Protein AF-A0A2N8BRH2-F1 (afdb_monomer_lite)

Secondary structure (DSSP, 8-state):
---SSS--PPPPP-PPPP-EEEEE--SSGGGHHHHHHHHHHHHHH-TT-EEEE-TTT--EEEEESSHHHHHHHHHHHHHHH---

Sequence (84 aa):
LSDKDNPLVLKPWNLPEPLLPIAIKARAKADEDKLSQGLQRLAAEDPTLRVEHNAETHQIVLWCMGEAHADVLIDRLAARYGAA

Foldseek 3Di:
DADPVRGDDDDDDPADAQDDKDWDDFPDPVLRVLLVVLLVVVCVVDVNWDWDQDPVVRTIIIGHNDDVRVVVSVVSSCVPRVGD

pLDDT: mean 88.85, std 7.44, range [47.56, 95.12]

Radius of gyration: 16.02 Å; chains: 1; bounding box: 30×30×47 Å

Structure (mmCIF, N/CA/C/O backbone):
data_AF-A0A2N8BRH2-F1
#
_entry.id   AF-A0A2N8BRH2-F1
#
loop_
_atom_site.group_PDB
_atom_site.id
_atom_site.type_symbol
_atom_site.label_atom_id
_atom_site.label_alt_id
_atom_site.label_comp_id
_atom_site.label_asym_id
_atom_site.label_entity_id
_atom_site.label_seq_id
_atom_site.pdbx_PDB_ins_code
_atom_site.Cartn_x
_atom_site.Cartn_y
_atom_site.Cartn_z
_atom_site.occupancy
_atom_site.B_iso_or_equiv
_atom_site.auth_seq_id
_atom_site.auth_comp_id
_atom_site.auth_asym_id
_atom_site.auth_atom_id
_atom_site.pdbx_PDB_model_num
ATOM 1 N N . LEU A 1 1 ? 7.830 -6.369 -32.217 1.00 74.00 1 LEU A N 1
ATOM 2 C CA . LEU A 1 1 ? 6.601 -6.327 -31.391 1.00 74.00 1 LEU A CA 1
ATOM 3 C C . LEU A 1 1 ? 6.217 -7.773 -31.085 1.00 74.00 1 LEU A C 1
ATOM 5 O O . LEU A 1 1 ? 6.495 -8.606 -31.935 1.00 74.00 1 LEU A O 1
ATOM 9 N N . SER A 1 2 ? 5.663 -8.078 -29.909 1.00 86.19 2 SER A N 1
ATOM 10 C CA . SER A 1 2 ? 5.158 -9.429 -29.594 1.00 86.19 2 SER A CA 1
ATOM 11 C C . SER A 1 2 ? 3.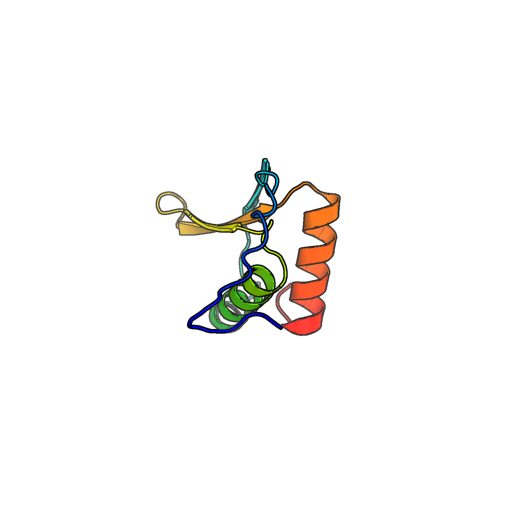847 -9.680 -30.353 1.00 86.19 2 SER A C 1
ATOM 13 O O . SER A 1 2 ? 3.012 -8.772 -30.382 1.00 86.19 2 SER A O 1
ATOM 15 N N . ASP A 1 3 ? 3.668 -10.854 -30.967 1.00 92.88 3 ASP A N 1
ATOM 16 C CA . ASP A 1 3 ? 2.417 -11.257 -31.631 1.00 92.88 3 ASP A CA 1
ATOM 17 C C . ASP A 1 3 ? 1.811 -12.517 -30.967 1.00 92.88 3 ASP A C 1
ATOM 19 O O . ASP A 1 3 ? 2.424 -13.110 -30.079 1.00 92.88 3 ASP A O 1
ATOM 23 N N . LYS A 1 4 ? 0.570 -12.885 -31.316 1.00 89.25 4 LYS A N 1
ATOM 24 C CA . LYS A 1 4 ? -0.121 -14.040 -30.710 1.00 89.25 4 LYS A CA 1
ATOM 25 C C . LYS A 1 4 ? 0.481 -15.395 -31.112 1.00 89.25 4 LYS A C 1
ATOM 27 O O . LYS A 1 4 ? 0.535 -16.289 -30.273 1.00 89.25 4 LYS A O 1
ATOM 32 N N . ASP A 1 5 ? 0.899 -15.529 -32.363 1.00 93.06 5 ASP A N 1
ATOM 33 C CA . ASP A 1 5 ? 1.517 -16.707 -32.977 1.00 93.06 5 ASP A CA 1
ATOM 34 C C . ASP A 1 5 ? 3.033 -16.776 -32.697 1.00 93.06 5 ASP A C 1
ATOM 36 O O . ASP A 1 5 ? 3.617 -17.860 -32.690 1.00 93.06 5 ASP A O 1
ATOM 40 N N . ASN A 1 6 ? 3.669 -15.637 -32.401 1.00 90.56 6 ASN A N 1
ATOM 41 C CA . ASN A 1 6 ? 5.060 -15.522 -31.962 1.00 90.56 6 ASN A CA 1
ATOM 42 C C . ASN A 1 6 ? 5.199 -14.610 -30.721 1.00 90.56 6 ASN A C 1
ATOM 44 O O . ASN A 1 6 ? 5.636 -13.451 -30.819 1.00 90.56 6 ASN A O 1
ATOM 48 N N . PRO A 1 7 ? 4.827 -15.117 -29.530 1.00 89.31 7 PRO A N 1
ATOM 49 C CA . PRO A 1 7 ? 4.900 -14.351 -28.297 1.00 89.31 7 PRO A CA 1
ATOM 50 C C . PRO A 1 7 ? 6.352 -14.164 -27.847 1.00 89.31 7 PRO A C 1
ATOM 52 O O . PRO A 1 7 ? 7.078 -15.116 -27.561 1.00 89.31 7 PRO A O 1
ATOM 55 N N . LEU A 1 8 ? 6.763 -12.908 -27.696 1.00 89.88 8 LEU A N 1
ATOM 56 C CA . LEU A 1 8 ? 8.034 -12.534 -27.081 1.00 89.88 8 LEU A CA 1
ATOM 57 C C . LEU A 1 8 ? 7.802 -12.267 -25.591 1.00 89.88 8 LEU A C 1
ATOM 59 O O . LEU A 1 8 ? 7.365 -11.182 -25.202 1.00 89.88 8 LEU A O 1
ATOM 63 N N . VAL A 1 9 ? 8.064 -13.278 -24.760 1.00 90.25 9 VAL A N 1
ATOM 64 C CA . VAL A 1 9 ? 7.846 -13.225 -23.307 1.00 90.25 9 VAL A CA 1
ATOM 65 C C . VAL A 1 9 ? 9.094 -12.699 -22.598 1.00 90.25 9 VAL A C 1
ATOM 67 O O . VAL A 1 9 ? 10.204 -13.186 -22.814 1.00 90.25 9 VAL A O 1
ATOM 70 N N . LEU A 1 10 ? 8.908 -11.716 -21.719 1.00 88.44 10 LEU A N 1
ATOM 71 C CA . LEU A 1 10 ? 9.958 -11.245 -20.819 1.00 88.44 10 LEU A CA 1
ATOM 72 C C . LEU A 1 10 ? 10.015 -12.129 -19.574 1.00 88.44 10 LEU A C 1
ATOM 74 O O . LEU A 1 10 ? 8.985 -12.580 -19.071 1.00 88.44 10 LEU A O 1
ATOM 78 N N . LYS A 1 11 ? 11.223 -12.351 -19.049 1.00 88.56 11 LYS A N 1
ATOM 79 C CA . LYS A 1 11 ? 11.376 -13.014 -17.752 1.00 88.56 11 LYS A CA 1
ATOM 80 C C . LYS A 1 11 ? 10.659 -12.185 -16.678 1.00 88.56 11 LYS A C 1
ATOM 82 O O . LYS A 1 11 ? 10.898 -10.976 -16.626 1.00 88.56 11 LYS A O 1
ATOM 87 N N . PRO A 1 12 ? 9.814 -12.804 -15.833 1.00 84.69 12 PRO A N 1
ATOM 88 C CA . PRO A 1 12 ? 9.163 -12.097 -14.742 1.00 84.69 12 PRO A CA 1
ATOM 89 C C . PRO A 1 12 ? 10.194 -11.451 -13.817 1.00 84.69 12 PRO A C 1
ATOM 91 O O . PRO A 1 12 ? 11.222 -12.054 -13.500 1.00 84.69 12 PRO A O 1
ATOM 94 N N . TRP A 1 13 ? 9.908 -10.230 -13.376 1.00 85.94 13 TRP A N 1
ATOM 95 C CA . TRP A 1 13 ? 10.681 -9.592 -12.319 1.00 85.94 13 TRP A CA 1
ATOM 96 C C . TRP A 1 13 ? 10.413 -10.332 -11.003 1.00 85.94 13 TRP A C 1
ATOM 98 O O . TRP A 1 13 ? 9.259 -10.507 -10.618 1.00 85.94 13 TRP A O 1
ATOM 108 N N . ASN A 1 14 ? 11.465 -10.743 -10.290 1.00 88.56 14 ASN A N 1
ATOM 109 C CA . ASN A 1 14 ? 11.326 -11.345 -8.965 1.00 88.56 14 ASN A CA 1
ATOM 110 C C . ASN A 1 14 ? 11.135 -10.243 -7.912 1.00 88.56 14 ASN A C 1
ATOM 112 O O . ASN A 1 14 ? 12.108 -9.641 -7.453 1.00 88.56 14 ASN A O 1
ATOM 116 N N . LEU A 1 15 ? 9.881 -9.879 -7.643 1.00 87.12 15 LEU A N 1
ATOM 117 C CA . LEU A 1 15 ? 9.554 -8.784 -6.729 1.00 87.12 15 LEU A CA 1
ATOM 118 C C . LEU A 1 15 ? 9.901 -9.173 -5.284 1.00 87.12 15 LEU A C 1
ATOM 120 O O . LEU A 1 15 ? 9.743 -10.340 -4.919 1.00 87.12 15 LEU A O 1
ATOM 124 N N . PRO A 1 16 ? 10.391 -8.226 -4.467 1.00 88.75 16 PRO A N 1
ATOM 125 C CA . PRO A 1 16 ? 10.629 -8.484 -3.054 1.00 88.75 16 PRO A CA 1
ATOM 126 C C . PRO A 1 16 ? 9.305 -8.702 -2.313 1.00 88.75 16 PRO A C 1
ATOM 128 O O . PRO A 1 16 ? 8.275 -8.137 -2.681 1.00 88.75 16 PRO A O 1
ATOM 131 N N . GLU A 1 17 ? 9.344 -9.488 -1.238 1.00 88.94 17 GLU A N 1
ATOM 132 C CA . GLU A 1 17 ? 8.193 -9.631 -0.349 1.00 88.94 17 GLU A CA 1
ATOM 133 C C . GLU A 1 17 ? 8.034 -8.384 0.540 1.00 88.94 17 GLU A C 1
ATOM 135 O O . GLU A 1 17 ? 9.029 -7.886 1.077 1.00 88.94 17 GLU A O 1
ATOM 140 N N . PRO A 1 18 ? 6.807 -7.867 0.730 1.00 92.94 18 PRO A N 1
ATOM 141 C CA . PRO A 1 18 ? 6.560 -6.781 1.668 1.00 92.94 18 PRO A CA 1
ATOM 142 C C . PRO A 1 18 ? 6.629 -7.299 3.111 1.00 92.94 18 PRO A C 1
ATOM 144 O O . PRO A 1 18 ? 5.914 -8.228 3.486 1.00 92.94 18 PRO A O 1
ATOM 147 N N . LEU A 1 19 ? 7.484 -6.682 3.929 1.00 93.25 19 LEU A N 1
ATOM 148 C CA . LEU A 1 19 ? 7.806 -7.149 5.284 1.00 93.25 19 LEU A CA 1
ATOM 149 C C . LEU A 1 19 ? 7.146 -6.328 6.397 1.00 93.25 19 LEU A C 1
ATOM 151 O O . LEU A 1 19 ? 7.199 -6.736 7.555 1.00 93.25 19 LEU A O 1
ATOM 155 N N . LEU A 1 20 ? 6.532 -5.188 6.070 1.00 95.12 20 LEU A N 1
ATOM 156 C CA . LEU A 1 20 ? 5.929 -4.294 7.054 1.00 95.12 20 LEU A CA 1
ATOM 157 C C . LEU A 1 20 ? 4.394 -4.293 6.935 1.00 95.12 20 LEU A C 1
ATOM 159 O O . LEU A 1 20 ? 3.868 -3.693 5.992 1.00 95.12 20 LEU A O 1
ATOM 163 N N . PRO A 1 21 ? 3.671 -4.937 7.871 1.00 94.75 21 PRO A N 1
ATOM 164 C CA . PRO A 1 21 ? 2.219 -4.843 7.970 1.00 94.75 21 PRO A CA 1
ATOM 165 C C . PRO A 1 21 ? 1.788 -3.594 8.746 1.00 94.75 21 PRO A C 1
ATOM 167 O O . PRO A 1 21 ? 2.271 -3.334 9.848 1.00 94.75 21 PRO A O 1
ATOM 170 N N . ILE A 1 22 ? 0.825 -2.852 8.205 1.00 93.38 22 ILE A N 1
ATOM 171 C CA . ILE A 1 22 ? 0.241 -1.663 8.833 1.00 93.38 22 ILE A CA 1
ATOM 172 C C . ILE A 1 22 ? -1.279 -1.772 8.784 1.00 93.38 22 ILE A C 1
ATOM 174 O O . ILE A 1 22 ? -1.867 -1.928 7.716 1.00 93.38 22 ILE A O 1
ATOM 178 N N . ALA A 1 23 ? -1.935 -1.671 9.939 1.00 92.94 23 ALA A N 1
ATOM 179 C CA . ALA A 1 23 ? -3.390 -1.618 9.997 1.00 92.94 23 ALA A CA 1
ATOM 180 C C . ALA A 1 23 ? -3.889 -0.237 9.546 1.00 92.94 23 ALA A C 1
ATOM 182 O O . ALA A 1 23 ? -3.466 0.789 10.083 1.00 92.94 23 ALA A O 1
ATOM 183 N N . ILE A 1 24 ? -4.816 -0.215 8.590 1.00 89.31 24 ILE A N 1
ATOM 184 C CA . ILE A 1 24 ? -5.414 1.010 8.053 1.00 89.31 24 ILE A CA 1
ATOM 185 C C . ILE A 1 24 ? -6.917 1.000 8.312 1.00 89.31 24 ILE A C 1
ATOM 187 O O . ILE A 1 24 ? -7.590 -0.027 8.215 1.00 89.31 24 ILE A O 1
ATOM 191 N N . LYS A 1 25 ? -7.453 2.176 8.636 1.00 89.00 25 LYS A N 1
ATOM 192 C CA . LYS A 1 25 ? -8.887 2.416 8.788 1.00 89.00 25 LYS A CA 1
ATOM 193 C C . LYS A 1 25 ? -9.268 3.741 8.150 1.00 89.00 25 LYS A C 1
ATOM 195 O O . LYS A 1 25 ? -8.465 4.672 8.125 1.00 89.00 25 LYS A O 1
ATOM 200 N N . ALA A 1 26 ? -10.508 3.836 7.689 1.00 87.38 26 ALA A N 1
ATOM 201 C CA . ALA A 1 26 ? -11.064 5.113 7.278 1.00 87.38 26 ALA A CA 1
ATOM 202 C C . ALA A 1 26 ? -11.277 6.003 8.512 1.00 87.38 26 ALA A C 1
ATOM 204 O O . ALA A 1 26 ? -11.623 5.517 9.594 1.00 87.38 26 ALA A O 1
ATOM 205 N N . ARG A 1 27 ? -11.092 7.317 8.356 1.00 85.12 27 ARG A N 1
ATOM 206 C CA . ARG A 1 27 ? -11.385 8.289 9.420 1.00 85.12 27 ARG A CA 1
ATOM 207 C C . ARG A 1 27 ? -12.868 8.326 9.766 1.00 85.12 27 ARG A C 1
ATOM 209 O O . ARG A 1 27 ? -13.218 8.448 10.938 1.00 85.12 27 ARG A O 1
ATOM 216 N N . ALA A 1 28 ? -13.725 8.218 8.758 1.00 87.25 28 ALA A N 1
ATOM 217 C CA . ALA A 1 28 ? -15.168 8.163 8.911 1.00 87.25 28 ALA A CA 1
ATOM 218 C C . ALA A 1 28 ? -15.740 6.973 8.142 1.00 87.25 28 ALA A C 1
ATOM 220 O O . ALA A 1 28 ? -15.224 6.582 7.098 1.00 87.25 28 ALA A O 1
ATOM 221 N N . LYS A 1 29 ? -16.871 6.447 8.622 1.00 85.88 29 LYS A N 1
ATOM 222 C CA . LYS A 1 29 ? -17.583 5.335 7.974 1.00 85.88 29 LYS A CA 1
ATOM 223 C C . LYS A 1 29 ? -17.965 5.640 6.518 1.00 85.88 29 LYS A C 1
ATOM 225 O O . LYS A 1 29 ? -17.948 4.759 5.674 1.00 85.88 29 LYS A O 1
ATOM 230 N N . ALA A 1 30 ? -18.269 6.904 6.215 1.00 87.50 30 ALA A N 1
ATOM 231 C CA . ALA A 1 30 ? -18.600 7.353 4.862 1.00 87.50 30 ALA A CA 1
ATOM 232 C C . ALA A 1 30 ? -17.413 7.293 3.876 1.00 87.50 30 ALA A C 1
ATOM 234 O O . ALA A 1 30 ? -17.623 7.388 2.668 1.00 87.50 30 ALA A O 1
ATOM 235 N N . ASP A 1 31 ? -16.181 7.145 4.373 1.00 87.88 31 ASP A N 1
ATOM 236 C CA . ASP A 1 31 ? -14.969 7.082 3.555 1.00 87.88 31 ASP A CA 1
ATOM 237 C C . ASP A 1 31 ? -14.437 5.648 3.386 1.00 87.88 31 ASP A C 1
ATOM 239 O O . ASP A 1 31 ? -13.435 5.457 2.699 1.00 87.88 31 ASP A O 1
ATOM 243 N N . GLU A 1 32 ? -15.102 4.630 3.949 1.00 87.62 32 GLU A N 1
ATOM 244 C CA . GLU A 1 32 ? -14.697 3.219 3.814 1.00 87.62 32 GLU A CA 1
ATOM 245 C C . GLU A 1 32 ? -14.650 2.770 2.346 1.00 87.62 32 GLU A C 1
ATOM 247 O O . GLU A 1 32 ? -13.653 2.195 1.901 1.00 87.62 32 GLU A O 1
ATOM 252 N N . ASP A 1 33 ? -15.672 3.118 1.561 1.00 88.56 33 ASP A N 1
ATOM 253 C CA . ASP A 1 33 ? -15.729 2.776 0.135 1.00 88.56 33 ASP A CA 1
ATOM 254 C C . ASP A 1 33 ? -14.632 3.485 -0.672 1.00 88.56 33 ASP A C 1
ATOM 256 O O . ASP A 1 33 ? -14.037 2.897 -1.579 1.00 88.56 33 ASP A O 1
ATOM 260 N N . LYS A 1 34 ? -14.330 4.747 -0.333 1.00 89.12 34 LYS A N 1
ATOM 261 C CA . LYS A 1 34 ? -13.257 5.517 -0.984 1.00 89.12 34 LYS A CA 1
ATOM 262 C C . LYS A 1 34 ? -11.889 4.942 -0.647 1.00 89.12 34 LYS A C 1
ATOM 264 O O . LYS A 1 34 ? -11.048 4.825 -1.536 1.00 89.12 34 LYS A O 1
ATOM 269 N N . LEU A 1 35 ? -11.682 4.564 0.614 1.00 89.94 35 LEU A N 1
ATOM 270 C CA . LEU A 1 35 ? -10.464 3.912 1.076 1.00 89.94 35 LEU A CA 1
ATOM 271 C C . LEU A 1 35 ? -10.244 2.595 0.326 1.00 89.94 35 LEU A C 1
ATOM 273 O O . LEU A 1 35 ? -9.168 2.388 -0.231 1.00 89.94 35 LEU A O 1
ATOM 277 N N . SER A 1 36 ? -11.266 1.739 0.253 1.00 89.00 36 SER A N 1
ATOM 278 C CA . SER A 1 36 ? -11.185 0.457 -0.456 1.00 89.00 36 SER A CA 1
ATOM 279 C C . SER A 1 36 ? -10.835 0.646 -1.938 1.00 89.00 36 SER A C 1
ATOM 281 O O . SER A 1 36 ? -9.897 0.023 -2.442 1.00 89.00 36 SER A O 1
ATOM 283 N N . GLN A 1 37 ? -11.504 1.579 -2.623 1.00 91.06 37 GLN A N 1
ATOM 284 C CA . GLN A 1 37 ? -11.203 1.909 -4.022 1.00 91.06 37 GLN A CA 1
ATOM 285 C C . GLN A 1 37 ? -9.792 2.490 -4.203 1.00 91.06 37 GLN A C 1
ATOM 287 O O . GLN A 1 37 ? -9.104 2.149 -5.166 1.00 91.06 37 GLN A O 1
ATOM 292 N N . GLY A 1 38 ? -9.347 3.356 -3.291 1.00 92.06 38 GLY A N 1
ATOM 293 C CA . GLY A 1 38 ? -8.009 3.946 -3.320 1.00 92.06 38 GLY A CA 1
ATOM 294 C C . GLY A 1 38 ? -6.909 2.898 -3.152 1.00 92.06 38 GLY A C 1
ATOM 295 O O . GLY A 1 38 ? -5.949 2.886 -3.923 1.00 92.06 38 GLY A O 1
ATOM 296 N N . LEU A 1 39 ? -7.088 1.969 -2.209 1.00 91.75 39 LEU A N 1
ATOM 297 C CA . LEU A 1 39 ? -6.170 0.853 -1.975 1.00 91.75 39 LEU A CA 1
ATOM 298 C C . LEU A 1 39 ? -6.083 -0.087 -3.184 1.00 91.75 39 LEU A C 1
ATOM 300 O O . LEU A 1 39 ? -4.983 -0.463 -3.579 1.00 91.75 39 LEU A O 1
ATOM 304 N N . GLN A 1 40 ? -7.213 -0.414 -3.821 1.00 90.56 40 GLN A N 1
ATOM 305 C CA . GLN A 1 40 ? -7.222 -1.228 -5.044 1.00 90.56 40 GLN A CA 1
ATOM 306 C C . GLN A 1 40 ? -6.447 -0.564 -6.188 1.00 90.56 40 GLN A C 1
ATOM 308 O O . GLN A 1 40 ? -5.698 -1.232 -6.900 1.00 90.56 40 GLN A O 1
ATOM 313 N N . ARG A 1 41 ? -6.595 0.755 -6.360 1.00 91.38 41 ARG A N 1
ATOM 314 C CA . ARG A 1 41 ? -5.852 1.504 -7.384 1.00 91.38 41 ARG A CA 1
ATOM 315 C C . ARG A 1 41 ? -4.359 1.565 -7.076 1.00 91.38 41 ARG A C 1
ATOM 317 O O . ARG A 1 41 ? -3.561 1.357 -7.980 1.00 91.38 41 ARG A O 1
ATOM 324 N N . LEU A 1 42 ? -3.982 1.790 -5.817 1.00 90.81 42 LEU A N 1
ATOM 325 C CA . LEU A 1 42 ? -2.575 1.767 -5.406 1.00 90.81 42 LEU A CA 1
ATOM 326 C C . LEU A 1 42 ? -1.932 0.395 -5.636 1.00 90.81 42 LEU A C 1
ATOM 328 O O . LEU A 1 42 ? -0.824 0.339 -6.158 1.00 90.81 42 LEU A O 1
ATOM 332 N N . ALA A 1 43 ? -2.637 -0.696 -5.331 1.00 90.38 43 ALA A N 1
ATOM 333 C CA . ALA A 1 43 ? -2.148 -2.055 -5.577 1.00 90.38 43 ALA A CA 1
ATOM 334 C C . ALA A 1 43 ? 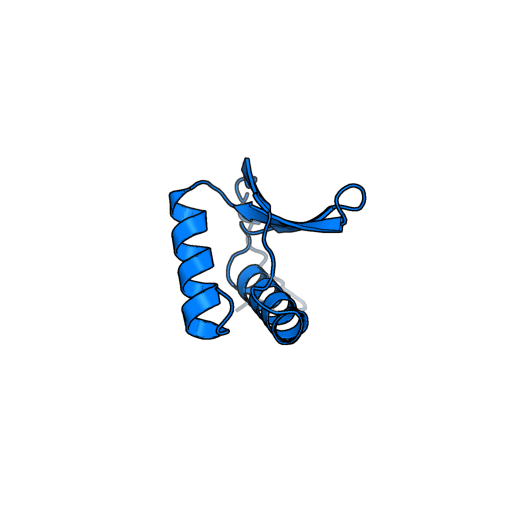-1.958 -2.364 -7.073 1.00 90.38 43 ALA A C 1
ATOM 336 O O . ALA A 1 43 ? -1.095 -3.153 -7.443 1.00 90.38 43 ALA A O 1
ATOM 337 N N . ALA A 1 44 ? -2.754 -1.740 -7.947 1.00 90.81 44 ALA A N 1
ATOM 338 C CA . ALA A 1 44 ? -2.590 -1.863 -9.394 1.00 90.81 44 ALA A CA 1
ATOM 339 C C . ALA A 1 44 ? -1.401 -1.044 -9.935 1.00 90.81 44 ALA A C 1
ATOM 341 O O . ALA A 1 44 ? -0.854 -1.383 -10.983 1.00 90.81 44 ALA A O 1
ATOM 342 N N . GLU A 1 45 ? -1.014 0.035 -9.245 1.00 90.94 45 GLU A N 1
ATOM 343 C CA . GLU A 1 45 ? 0.123 0.890 -9.612 1.00 90.94 45 GLU A CA 1
ATOM 344 C C . GLU A 1 45 ? 1.464 0.350 -9.091 1.00 90.94 45 GLU A C 1
ATOM 346 O O . GLU A 1 45 ? 2.482 0.506 -9.766 1.00 90.94 45 GLU A O 1
ATOM 351 N N . ASP A 1 46 ? 1.473 -0.269 -7.907 1.00 91.12 46 ASP A N 1
ATOM 352 C CA . ASP A 1 46 ? 2.672 -0.798 -7.257 1.00 91.12 46 ASP A CA 1
ATOM 353 C C . ASP A 1 46 ? 2.524 -2.298 -6.941 1.00 91.12 46 ASP A C 1
ATOM 355 O O . ASP A 1 46 ? 1.805 -2.666 -6.008 1.00 91.12 46 ASP A O 1
ATOM 359 N N . PRO A 1 47 ? 3.233 -3.186 -7.663 1.00 88.50 47 PRO A N 1
ATOM 360 C CA . PRO A 1 47 ? 3.111 -4.626 -7.475 1.00 88.50 47 PRO A CA 1
ATOM 361 C C . PRO A 1 47 ? 3.826 -5.144 -6.213 1.00 88.50 47 PRO A C 1
ATOM 363 O O . PRO A 1 47 ? 3.726 -6.331 -5.907 1.00 88.50 47 PRO A O 1
ATOM 366 N N . THR A 1 48 ? 4.559 -4.293 -5.484 1.00 91.19 48 THR A N 1
ATOM 367 C CA . THR A 1 48 ? 5.162 -4.637 -4.181 1.00 91.19 48 THR A CA 1
ATOM 368 C C . THR A 1 48 ? 4.195 -4.443 -3.010 1.00 91.19 48 THR A C 1
ATOM 370 O O . THR A 1 48 ? 4.490 -4.848 -1.884 1.00 91.19 48 THR A O 1
ATOM 373 N N . LEU A 1 49 ? 3.036 -3.835 -3.265 1.00 92.31 49 LEU A N 1
ATOM 374 C CA . LEU A 1 49 ? 1.991 -3.587 -2.285 1.00 92.31 49 LEU A CA 1
ATOM 375 C C . LEU A 1 49 ? 1.041 -4.782 -2.187 1.00 92.31 49 LEU A C 1
ATOM 377 O O . LEU A 1 49 ? 0.562 -5.300 -3.195 1.00 92.31 49 LEU A O 1
ATOM 381 N N . ARG A 1 50 ? 0.694 -5.182 -0.962 1.00 92.38 50 ARG A N 1
ATOM 382 C CA . ARG A 1 50 ? -0.335 -6.204 -0.725 1.00 92.38 50 ARG A CA 1
ATOM 383 C C . ARG A 1 50 ? -1.367 -5.693 0.271 1.00 92.38 50 ARG A C 1
ATOM 385 O O . ARG A 1 50 ? -1.021 -5.187 1.331 1.00 92.38 50 ARG A O 1
ATOM 392 N N . VAL A 1 51 ? -2.642 -5.846 -0.067 1.00 92.94 51 VAL A N 1
ATOM 393 C CA . VAL A 1 51 ? -3.773 -5.503 0.804 1.00 92.94 51 VAL A CA 1
ATOM 394 C C . VAL A 1 51 ? -4.406 -6.797 1.288 1.00 92.94 51 VAL A C 1
ATOM 396 O O . VAL A 1 51 ? -4.707 -7.679 0.485 1.00 92.94 51 VAL A O 1
ATOM 399 N N . GLU A 1 52 ? -4.601 -6.916 2.592 1.00 93.00 52 GLU A N 1
ATOM 400 C CA . GLU A 1 52 ? -5.177 -8.093 3.231 1.00 93.00 52 GLU A CA 1
ATOM 401 C C . GLU A 1 52 ? -6.314 -7.687 4.169 1.00 93.00 52 GLU A C 1
ATOM 403 O O . GLU A 1 52 ? -6.243 -6.663 4.845 1.00 93.00 52 GLU A O 1
ATOM 408 N N . HIS A 1 53 ? -7.365 -8.501 4.229 1.00 92.44 53 HIS A N 1
ATOM 409 C CA . HIS A 1 53 ? -8.419 -8.372 5.229 1.00 92.44 53 HIS A CA 1
ATOM 410 C C . HIS A 1 53 ? -8.190 -9.427 6.307 1.00 92.44 53 HIS A C 1
ATOM 412 O O . HIS A 1 53 ? -8.388 -10.617 6.061 1.00 92.44 53 HIS A O 1
ATOM 418 N N . ASN A 1 54 ? -7.771 -8.997 7.494 1.00 92.38 54 ASN A N 1
ATOM 419 C CA . ASN A 1 54 ? -7.529 -9.911 8.601 1.00 92.38 54 ASN A CA 1
ATOM 420 C C . ASN A 1 54 ? -8.873 -10.358 9.201 1.00 92.38 54 ASN A C 1
ATOM 422 O O . ASN A 1 54 ? -9.650 -9.539 9.695 1.00 92.38 54 ASN A O 1
ATOM 426 N N . ALA A 1 55 ? -9.150 -11.662 9.146 1.00 92.00 55 ALA A N 1
ATOM 427 C CA . ALA A 1 55 ? -10.416 -12.237 9.598 1.00 92.00 55 ALA A CA 1
ATOM 428 C C . ALA A 1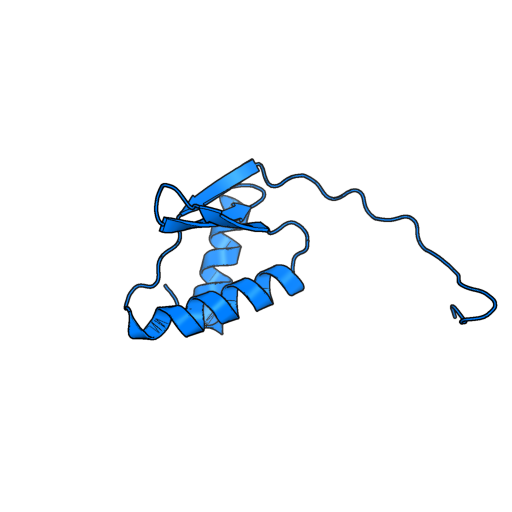 55 ? -10.579 -12.253 11.129 1.00 92.00 55 ALA A C 1
ATOM 430 O O . ALA A 1 55 ? -11.709 -12.289 11.608 1.00 92.00 55 ALA A O 1
ATOM 431 N N . GLU A 1 56 ? -9.480 -12.219 11.886 1.00 92.69 56 GLU A N 1
ATOM 432 C CA . GLU A 1 56 ? -9.489 -12.251 13.353 1.00 92.69 56 GLU A CA 1
ATOM 433 C C . GLU A 1 56 ? -9.700 -10.856 13.947 1.00 92.69 56 GLU A C 1
ATOM 435 O O . GLU A 1 56 ? -10.452 -10.688 14.905 1.00 92.69 56 GLU A O 1
ATOM 440 N N . THR A 1 57 ? -9.050 -9.840 13.373 1.00 92.31 57 THR A N 1
ATOM 441 C CA . THR A 1 57 ? -9.139 -8.454 13.863 1.00 92.31 57 THR A CA 1
ATOM 442 C C . THR A 1 57 ? -10.186 -7.621 13.131 1.00 92.31 57 THR A C 1
ATOM 444 O O . THR A 1 57 ? -10.503 -6.517 13.575 1.00 92.31 57 THR A O 1
ATOM 447 N N . HIS A 1 58 ? -10.720 -8.123 12.013 1.00 89.19 58 HIS A N 1
ATOM 448 C CA . HIS A 1 58 ? -11.602 -7.395 11.094 1.00 89.19 58 HIS A CA 1
ATOM 449 C C . HIS A 1 58 ? -10.996 -6.082 10.572 1.00 89.19 58 HIS A C 1
ATOM 451 O O . HIS A 1 58 ? -11.715 -5.136 10.246 1.00 89.19 58 HIS A O 1
ATOM 457 N N . GLN A 1 59 ? -9.667 -6.01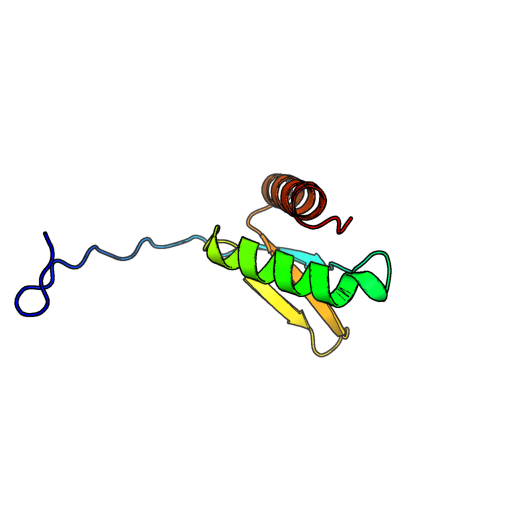2 10.493 1.00 90.62 59 GLN A N 1
ATOM 458 C CA . GLN A 1 59 ? -8.941 -4.846 9.998 1.00 90.62 59 GLN A CA 1
ATOM 459 C C . GLN A 1 59 ? -8.435 -5.068 8.578 1.00 90.62 59 GLN A C 1
ATOM 461 O O . GLN A 1 59 ? -8.140 -6.189 8.160 1.00 90.62 59 GLN A O 1
ATOM 466 N N . ILE A 1 60 ? -8.286 -3.962 7.854 1.00 92.06 60 ILE A N 1
ATOM 467 C CA . ILE A 1 60 ? -7.554 -3.937 6.594 1.00 92.06 60 ILE A CA 1
ATOM 468 C C . ILE A 1 60 ? -6.077 -3.739 6.934 1.00 92.06 60 ILE A C 1
ATOM 470 O O . ILE A 1 60 ? -5.713 -2.782 7.620 1.00 92.06 60 ILE A O 1
ATOM 474 N N . VAL A 1 61 ? -5.232 -4.648 6.465 1.00 94.00 61 VAL A N 1
ATOM 475 C CA . VAL A 1 61 ? -3.784 -4.626 6.658 1.00 94.00 61 VAL A CA 1
ATOM 476 C C . VAL A 1 61 ? -3.117 -4.316 5.324 1.00 94.00 61 VAL A C 1
ATOM 478 O O . VAL A 1 61 ? -3.290 -5.037 4.339 1.00 94.00 61 VAL A O 1
ATOM 481 N N . LEU A 1 62 ? -2.352 -3.229 5.299 1.00 93.62 62 LEU A N 1
ATOM 482 C CA . LEU A 1 62 ? -1.496 -2.848 4.190 1.00 93.62 62 LEU A CA 1
ATOM 483 C C . LEU A 1 62 ? -0.084 -3.370 4.431 1.00 93.62 62 LEU A C 1
ATOM 485 O O . LEU A 1 62 ? 0.573 -2.991 5.396 1.00 93.62 62 LEU A O 1
ATOM 489 N N . TRP A 1 63 ? 0.388 -4.211 3.527 1.00 95.12 63 TRP A N 1
ATOM 490 C CA . TRP A 1 63 ? 1.753 -4.701 3.504 1.00 95.12 63 TRP A CA 1
ATOM 491 C C . TRP A 1 63 ? 2.590 -3.841 2.563 1.00 95.12 63 TRP A C 1
ATOM 493 O O . TRP A 1 63 ? 2.247 -3.666 1.390 1.00 95.12 63 TRP A O 1
ATOM 503 N N . CYS A 1 64 ? 3.705 -3.336 3.078 1.00 94.50 64 CYS A N 1
ATOM 504 C CA . CYS A 1 64 ? 4.658 -2.519 2.339 1.00 94.50 64 CYS A CA 1
ATOM 505 C C . CYS A 1 64 ? 6.100 -2.970 2.615 1.00 94.50 64 CYS A C 1
ATOM 507 O O . CYS A 1 64 ? 6.367 -3.830 3.455 1.00 94.50 64 CYS A O 1
ATOM 509 N N . MET A 1 65 ? 7.052 -2.404 1.874 1.00 94.50 65 MET A N 1
ATOM 510 C CA . MET A 1 65 ? 8.466 -2.792 1.978 1.00 94.50 65 MET A CA 1
ATOM 511 C C . MET A 1 65 ? 9.155 -2.257 3.246 1.00 94.50 65 MET A C 1
ATOM 513 O O . MET A 1 65 ? 10.195 -2.778 3.634 1.00 94.50 65 MET A O 1
ATOM 517 N N . GLY A 1 66 ? 8.610 -1.209 3.871 1.00 94.25 66 GLY A N 1
ATOM 518 C CA . GLY A 1 66 ? 9.204 -0.537 5.028 1.00 94.25 66 GLY A CA 1
ATOM 519 C C . GLY A 1 66 ? 8.553 0.817 5.313 1.00 94.25 66 GLY A C 1
ATOM 520 O O . GLY A 1 66 ? 7.686 1.259 4.562 1.00 94.25 66 GLY A O 1
ATOM 521 N N . GLU A 1 67 ? 8.989 1.484 6.383 1.00 93.44 67 GLU A N 1
ATOM 522 C CA . GLU A 1 67 ? 8.359 2.711 6.908 1.00 93.44 67 GLU A CA 1
ATOM 523 C C . GLU A 1 67 ? 8.321 3.842 5.876 1.00 93.44 67 GLU A C 1
ATOM 525 O O . GLU A 1 67 ? 7.261 4.378 5.579 1.00 93.44 67 GLU A O 1
ATOM 530 N N . ALA A 1 68 ? 9.451 4.118 5.218 1.00 93.81 68 ALA A N 1
ATOM 531 C CA . ALA A 1 68 ? 9.508 5.147 4.181 1.00 93.81 68 ALA A CA 1
ATOM 532 C C . ALA A 1 68 ? 8.570 4.852 2.995 1.00 93.81 68 ALA A C 1
ATOM 534 O O . ALA A 1 68 ? 8.050 5.770 2.364 1.00 93.81 68 ALA A O 1
ATOM 535 N N . HIS A 1 69 ? 8.342 3.571 2.680 1.00 94.31 69 HIS A N 1
ATOM 536 C CA . HIS A 1 69 ? 7.373 3.197 1.654 1.00 94.31 69 HIS A CA 1
ATOM 537 C C . HIS A 1 69 ? 5.942 3.448 2.152 1.00 94.31 69 HIS A C 1
ATOM 539 O O . HIS A 1 69 ? 5.134 4.018 1.419 1.00 94.31 69 HIS A O 1
ATOM 545 N N . ALA A 1 70 ? 5.640 3.090 3.401 1.00 92.81 70 ALA A N 1
ATOM 546 C CA . ALA A 1 70 ? 4.342 3.348 4.013 1.00 92.81 70 ALA A CA 1
ATOM 547 C C . ALA A 1 70 ? 3.964 4.833 3.988 1.00 92.81 70 ALA A C 1
ATOM 5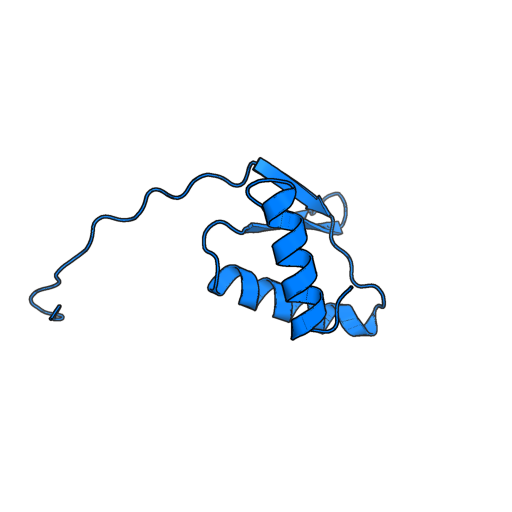49 O O . ALA A 1 70 ? 2.859 5.160 3.560 1.00 92.81 70 ALA A O 1
ATOM 550 N N . ASP A 1 71 ? 4.884 5.719 4.372 1.00 92.69 71 ASP A N 1
ATOM 551 C CA . ASP A 1 71 ? 4.634 7.164 4.410 1.00 92.69 71 ASP A CA 1
ATOM 552 C C . ASP A 1 71 ? 4.239 7.701 3.028 1.00 92.69 71 ASP A C 1
ATOM 554 O O . ASP A 1 71 ? 3.230 8.389 2.878 1.00 92.69 71 ASP A O 1
ATOM 558 N N . VAL A 1 72 ? 4.969 7.299 1.981 1.00 93.19 72 VAL A N 1
ATOM 559 C CA . VAL A 1 72 ? 4.660 7.691 0.595 1.00 93.19 72 VAL A CA 1
ATOM 560 C C . VAL A 1 72 ? 3.296 7.159 0.148 1.00 93.19 72 VAL A C 1
ATOM 562 O O . VAL A 1 72 ? 2.568 7.846 -0.574 1.00 93.19 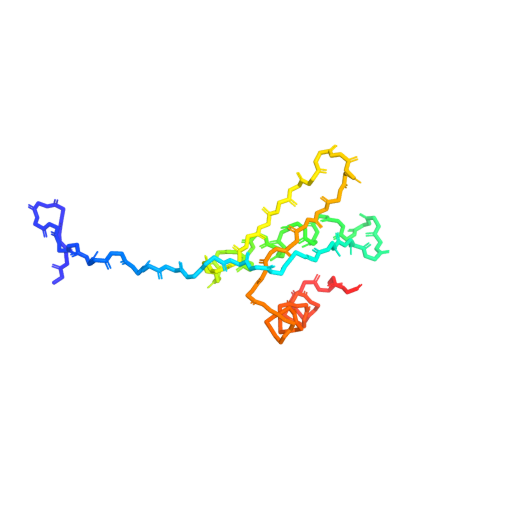72 VAL A O 1
ATOM 565 N N . LEU A 1 73 ? 2.939 5.936 0.538 1.00 91.31 73 LEU A N 1
ATOM 566 C CA . LEU A 1 73 ? 1.654 5.332 0.186 1.00 91.31 73 LEU A CA 1
ATOM 567 C C . LEU A 1 73 ? 0.488 6.028 0.885 1.00 91.31 73 LEU A C 1
ATOM 569 O O . LEU A 1 73 ? -0.523 6.300 0.237 1.00 91.31 73 LEU A O 1
ATOM 573 N N . ILE A 1 74 ? 0.640 6.345 2.171 1.00 89.69 74 ILE A N 1
ATOM 574 C CA . ILE A 1 74 ? -0.356 7.072 2.962 1.00 89.69 74 ILE A CA 1
ATOM 575 C C . ILE A 1 74 ? -0.555 8.474 2.382 1.00 89.69 74 ILE A C 1
ATOM 577 O O . ILE A 1 74 ? -1.696 8.869 2.141 1.00 89.69 74 ILE A O 1
ATOM 581 N N . ASP A 1 75 ? 0.523 9.182 2.046 1.00 90.69 75 ASP A N 1
ATOM 582 C CA . ASP A 1 75 ? 0.442 10.498 1.406 1.00 90.69 75 ASP A CA 1
ATOM 583 C C . ASP A 1 75 ? -0.272 10.436 0.051 1.00 90.69 75 ASP A C 1
ATOM 585 O O . ASP A 1 75 ? -1.140 11.264 -0.245 1.00 90.69 75 ASP A O 1
ATOM 589 N N . ARG A 1 76 ? 0.030 9.431 -0.782 1.00 89.62 76 ARG A N 1
ATOM 590 C CA . ARG A 1 76 ? -0.671 9.231 -2.064 1.00 89.62 76 ARG A CA 1
ATOM 591 C C . ARG A 1 76 ? -2.151 8.936 -1.860 1.00 89.62 76 ARG A C 1
ATOM 593 O O . ARG A 1 76 ? -2.979 9.446 -2.619 1.00 89.62 76 ARG A O 1
ATOM 600 N N . LEU A 1 77 ? -2.476 8.114 -0.867 1.00 87.56 77 LEU A N 1
ATOM 601 C CA . LEU A 1 77 ? -3.844 7.744 -0.537 1.00 87.56 77 LEU A CA 1
ATOM 602 C C . LEU A 1 77 ? -4.644 8.972 -0.073 1.00 87.56 77 LEU A C 1
ATOM 604 O O . LEU A 1 77 ? -5.735 9.234 -0.586 1.00 87.56 77 LEU A O 1
ATOM 608 N N . ALA A 1 78 ? -4.058 9.768 0.819 1.00 85.31 78 ALA A N 1
ATOM 609 C CA . ALA A 1 78 ? -4.628 11.005 1.333 1.00 85.31 78 ALA A CA 1
ATOM 610 C C . ALA A 1 78 ? -4.837 12.040 0.218 1.00 85.31 78 ALA A C 1
ATOM 612 O O . ALA A 1 78 ? -5.939 12.566 0.057 1.00 85.31 78 ALA A O 1
ATOM 613 N N . ALA A 1 79 ? -3.807 12.288 -0.597 1.00 85.31 79 ALA A N 1
ATOM 614 C CA . ALA A 1 79 ? -3.837 13.302 -1.648 1.00 85.31 79 ALA A CA 1
ATOM 615 C C . ALA A 1 79 ? -4.815 12.967 -2.783 1.00 85.31 79 ALA A C 1
ATOM 617 O O . ALA A 1 79 ? -5.483 13.860 -3.304 1.00 85.31 79 ALA A O 1
ATOM 618 N N . ARG A 1 80 ? -4.895 11.695 -3.195 1.00 78.31 80 ARG A N 1
ATOM 619 C CA . ARG A 1 80 ? -5.716 11.287 -4.349 1.00 78.31 80 ARG A CA 1
ATOM 620 C C . ARG A 1 80 ? -7.139 10.885 -3.979 1.00 78.31 80 ARG A C 1
ATOM 622 O O . ARG A 1 80 ? -8.022 11.000 -4.826 1.00 78.31 80 ARG A O 1
ATOM 629 N N . TYR A 1 81 ? -7.365 10.404 -2.757 1.00 71.69 81 TYR A N 1
ATOM 630 C CA . TYR A 1 81 ? -8.637 9.778 -2.378 1.00 71.69 81 TYR A CA 1
ATOM 631 C C . TYR A 1 81 ? -9.281 10.384 -1.124 1.00 71.69 81 TYR A C 1
ATOM 633 O O . TYR A 1 81 ? -10.377 9.968 -0.751 1.00 71.69 81 TYR A O 1
ATOM 641 N N . GLY A 1 82 ? -8.650 11.388 -0.500 1.00 63.41 82 GLY A N 1
ATOM 642 C CA . GLY A 1 82 ? -9.198 12.099 0.660 1.00 63.41 82 GLY A CA 1
ATOM 643 C C . GLY A 1 82 ? -9.321 11.233 1.916 1.00 63.41 82 GLY A C 1
ATOM 644 O O . GLY A 1 82 ? -10.052 11.596 2.832 1.00 63.41 82 GLY A O 1
ATOM 645 N N . ALA A 1 83 ? -8.637 10.086 1.944 1.00 59.19 83 ALA A N 1
ATOM 646 C CA . ALA A 1 83 ? -8.629 9.149 3.056 1.00 59.19 83 ALA A CA 1
ATOM 647 C C . ALA A 1 83 ? -7.319 9.315 3.838 1.00 59.19 83 ALA A C 1
ATOM 649 O O . ALA A 1 83 ? -6.289 8.760 3.465 1.00 59.19 83 ALA A O 1
ATOM 650 N N . ALA A 1 84 ? -7.373 10.108 4.903 1.00 47.56 84 ALA A N 1
ATOM 651 C CA . ALA A 1 84 ? -6.386 10.173 5.982 1.00 47.56 84 ALA A CA 1
ATOM 652 C C . ALA A 1 84 ? -7.135 10.184 7.306 1.00 47.56 84 ALA A C 1
ATOM 654 O O . ALA A 1 84 ? -8.336 10.524 7.285 1.00 47.56 84 ALA A O 1
#